Protein AF-A0A7C8DKF0-F1 (afdb_monomer)

Radius of gyration: 14.65 Å; Cα contacts (8 Å, |Δi|>4): 104; chains: 1; bounding box: 34×28×39 Å

Sequence (114 aa):
MIAAGDGEVYEYLLNWMALKFQQPGAKLETSIALRGGQGVGKSLFAEKFGELFGRHFVAVSDQKGLMGNFNAHLQQALLVFADEIAAAKNANMVGRLKTLVTQTHIRIEPKGVD

Mean predicted aligned error: 4.59 Å

Foldseek 3Di:
DQQPPDPVSVVVVVVVLVCLLVPLLDQPLDDDDGDDDPPPCPVVVLVVSQVSVPLQEAEAADPCCQVPLAPQSNVRHSYYHYPPPPQVVDPVSVVSVSCVRHPSDDDHDHPPDD

pLDDT: mean 88.34, std 8.89, range [58.09, 98.12]

Structure (mmCIF, N/CA/C/O backbone):
data_AF-A0A7C8DKF0-F1
#
_entry.id   AF-A0A7C8DKF0-F1
#
loop_
_atom_site.group_PDB
_atom_site.id
_atom_site.type_symbol
_atom_site.label_atom_id
_atom_site.label_alt_id
_atom_site.label_comp_id
_atom_site.label_asym_id
_atom_site.label_entity_id
_atom_site.label_seq_id
_atom_site.pdbx_PDB_ins_code
_atom_site.Cartn_x
_atom_site.Cartn_y
_atom_site.Cartn_z
_atom_site.occupancy
_atom_site.B_iso_or_equiv
_atom_site.auth_seq_id
_atom_site.auth_comp_id
_atom_site.auth_asym_id
_atom_site.auth_atom_id
_atom_site.pdbx_PDB_model_num
ATOM 1 N N . MET A 1 1 ? 9.497 2.773 -15.527 1.00 74.94 1 MET A N 1
ATOM 2 C CA . MET A 1 1 ? 8.212 3.232 -14.951 1.00 74.94 1 MET A CA 1
ATOM 3 C C . MET A 1 1 ? 7.865 2.280 -13.806 1.00 74.94 1 MET A C 1
ATOM 5 O O . MET A 1 1 ? 8.067 1.089 -13.977 1.00 74.94 1 MET A O 1
ATOM 9 N N . ILE A 1 2 ? 7.519 2.801 -12.625 1.00 90.12 2 ILE A N 1
ATOM 10 C CA . ILE A 1 2 ? 7.425 2.119 -11.308 1.00 90.12 2 ILE A CA 1
ATOM 11 C C . ILE A 1 2 ? 8.651 1.284 -10.885 1.00 90.12 2 ILE A C 1
ATOM 13 O O . ILE A 1 2 ? 9.394 1.744 -10.028 1.00 90.12 2 ILE A O 1
ATOM 17 N N . ALA A 1 3 ? 8.926 0.133 -11.501 1.00 93.50 3 ALA A N 1
ATOM 18 C CA . ALA A 1 3 ? 10.088 -0.716 -11.192 1.00 93.50 3 ALA A CA 1
ATOM 19 C C . ALA A 1 3 ? 11.409 -0.239 -11.836 1.00 93.50 3 ALA A C 1
ATOM 21 O O . ALA A 1 3 ? 12.415 -0.923 -11.77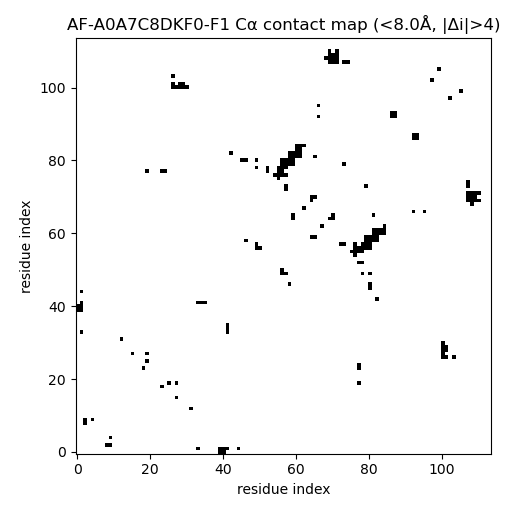7 1.00 93.50 3 ALA A O 1
ATOM 22 N N . ALA A 1 4 ? 11.415 0.923 -12.501 1.00 91.38 4 ALA A N 1
ATOM 23 C CA . ALA A 1 4 ? 12.606 1.515 -13.132 1.00 91.38 4 ALA A CA 1
ATOM 24 C C . ALA A 1 4 ? 13.395 0.606 -14.112 1.00 91.38 4 ALA A C 1
ATOM 26 O O . ALA A 1 4 ? 14.540 0.907 -14.419 1.00 9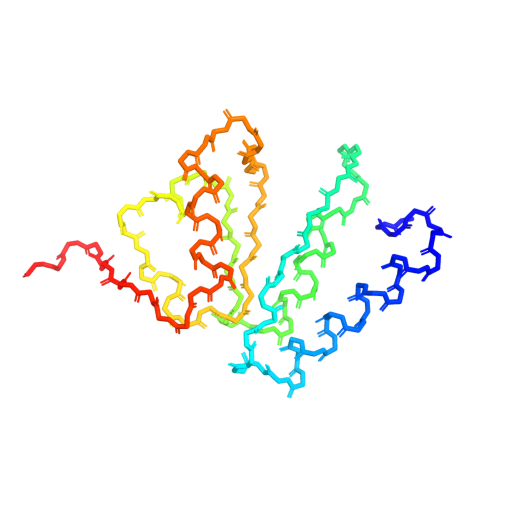1.38 4 ALA A O 1
ATOM 27 N N . GLY A 1 5 ? 12.767 -0.440 -14.666 1.00 93.12 5 GLY A N 1
ATOM 28 C CA . GLY A 1 5 ? 13.433 -1.401 -15.560 1.00 93.12 5 GLY A CA 1
ATOM 29 C C . GLY A 1 5 ? 14.154 -2.536 -14.826 1.00 93.12 5 GLY A C 1
ATOM 30 O O . GLY A 1 5 ? 14.769 -3.374 -15.476 1.00 93.12 5 GLY A O 1
ATOM 31 N N . ASP A 1 6 ? 14.058 -2.578 -13.499 1.00 96.25 6 ASP A N 1
ATOM 32 C CA . ASP A 1 6 ? 14.560 -3.662 -12.666 1.00 96.25 6 ASP A CA 1
ATOM 33 C C . ASP A 1 6 ? 13.564 -4.832 -12.674 1.00 96.25 6 ASP A C 1
ATOM 35 O O . ASP A 1 6 ? 12.410 -4.697 -12.249 1.00 96.25 6 ASP A O 1
ATOM 39 N N . GLY A 1 7 ? 14.010 -5.973 -13.205 1.00 97.12 7 GLY A N 1
ATOM 40 C CA . GLY A 1 7 ? 13.195 -7.179 -13.325 1.00 97.12 7 GLY A CA 1
ATOM 41 C C . GLY A 1 7 ? 12.850 -7.812 -11.978 1.00 97.12 7 GLY A C 1
ATOM 42 O O . GLY A 1 7 ? 11.728 -8.278 -11.803 1.00 97.12 7 GLY A O 1
ATOM 43 N N . GLU A 1 8 ? 13.757 -7.776 -11.000 1.00 97.38 8 GLU A N 1
ATOM 44 C CA . GLU A 1 8 ? 13.512 -8.359 -9.676 1.00 97.38 8 GLU A CA 1
ATOM 45 C C . GLU A 1 8 ? 12.479 -7.537 -8.904 1.00 97.38 8 GLU A C 1
ATOM 47 O O . GLU A 1 8 ? 11.542 -8.085 -8.316 1.00 97.38 8 GLU A O 1
ATOM 52 N N . VAL A 1 9 ? 12.596 -6.206 -8.958 1.00 96.44 9 VAL A N 1
ATOM 53 C CA . VAL A 1 9 ? 11.614 -5.299 -8.344 1.00 96.44 9 VAL A CA 1
ATOM 54 C C . VAL A 1 9 ? 10.249 -5.440 -9.012 1.00 96.44 9 VAL A C 1
ATOM 56 O O . VAL A 1 9 ? 9.226 -5.423 -8.322 1.00 96.44 9 VAL A O 1
ATOM 59 N N . TYR A 1 10 ? 10.216 -5.579 -10.340 1.00 96.69 10 TYR A N 1
ATOM 60 C CA . TYR A 1 10 ? 8.976 -5.798 -11.082 1.00 96.69 10 TYR A CA 1
ATOM 61 C C . TYR A 1 10 ? 8.280 -7.091 -10.647 1.00 96.69 10 TYR A C 1
ATOM 63 O O . TYR A 1 10 ? 7.106 -7.051 -10.275 1.00 96.69 10 TYR A O 1
ATOM 71 N N . GLU A 1 11 ? 9.007 -8.209 -10.633 1.00 98.12 11 GLU A N 1
ATOM 72 C CA . GLU A 1 11 ? 8.473 -9.512 -10.230 1.00 98.12 11 GLU A CA 1
ATOM 73 C C . GLU A 1 11 ? 8.012 -9.511 -8.771 1.00 98.12 11 GLU A C 1
ATOM 75 O O . GLU A 1 11 ? 6.930 -10.009 -8.453 1.00 98.12 11 GLU A O 1
ATOM 80 N N . TYR A 1 12 ? 8.780 -8.901 -7.864 1.00 97.38 12 TYR A N 1
ATOM 81 C CA . TYR A 1 12 ? 8.368 -8.770 -6.466 1.00 97.38 12 TYR A CA 1
ATOM 82 C C . TYR A 1 12 ? 7.062 -7.981 -6.337 1.00 97.38 12 TYR A C 1
ATOM 84 O O . TYR A 1 12 ? 6.140 -8.412 -5.642 1.00 97.38 12 TYR A O 1
ATOM 92 N N . LEU A 1 13 ? 6.959 -6.840 -7.024 1.00 96.94 13 LEU A N 1
ATOM 93 C CA . LEU A 1 13 ? 5.762 -6.003 -7.000 1.00 96.94 13 LEU A CA 1
ATOM 94 C C . LEU A 1 13 ? 4.549 -6.737 -7.581 1.00 96.94 13 LEU A C 1
ATOM 96 O O . LEU A 1 13 ? 3.470 -6.688 -6.989 1.00 96.94 13 LEU A O 1
ATOM 100 N N . LEU A 1 14 ? 4.727 -7.445 -8.698 1.00 96.88 14 LEU A N 1
ATOM 101 C CA . LEU A 1 14 ? 3.666 -8.213 -9.344 1.00 96.88 14 LEU A CA 1
ATOM 102 C C . LEU A 1 14 ? 3.163 -9.345 -8.440 1.00 96.88 14 LEU A C 1
ATOM 104 O O . LEU A 1 14 ? 1.955 -9.472 -8.233 1.00 96.88 14 LEU A O 1
ATOM 108 N N . ASN A 1 15 ? 4.071 -10.114 -7.836 1.00 97.25 15 ASN A N 1
ATOM 109 C CA . ASN A 1 15 ? 3.718 -11.174 -6.889 1.00 97.25 15 ASN A CA 1
ATOM 110 C C . ASN A 1 15 ? 3.041 -10.615 -5.631 1.00 97.25 15 ASN A C 1
ATOM 112 O O . ASN A 1 15 ? 2.049 -11.171 -5.158 1.00 97.25 15 ASN A O 1
ATOM 116 N N . TRP A 1 16 ? 3.518 -9.480 -5.115 1.00 96.94 16 TRP A N 1
ATOM 117 C CA . TRP A 1 16 ? 2.892 -8.795 -3.984 1.00 96.94 16 TRP A CA 1
ATOM 118 C C . TRP A 1 16 ? 1.451 -8.367 -4.307 1.00 96.94 16 TRP A C 1
ATOM 120 O O . TRP A 1 16 ? 0.538 -8.599 -3.509 1.00 96.94 16 TRP A O 1
ATOM 130 N N . MET A 1 17 ? 1.221 -7.798 -5.496 1.00 96.81 17 MET A N 1
ATOM 131 C CA . MET A 1 17 ? -0.116 -7.427 -5.977 1.00 96.81 17 MET A CA 1
ATOM 132 C C . MET A 1 17 ? -1.018 -8.654 -6.169 1.00 96.81 17 MET A C 1
ATOM 134 O O . MET A 1 17 ? -2.180 -8.630 -5.758 1.00 96.81 17 MET A O 1
ATOM 138 N N . ALA A 1 18 ? -0.486 -9.731 -6.752 1.00 96.81 18 ALA A N 1
ATOM 139 C CA . ALA A 1 18 ? -1.215 -10.978 -6.964 1.00 96.81 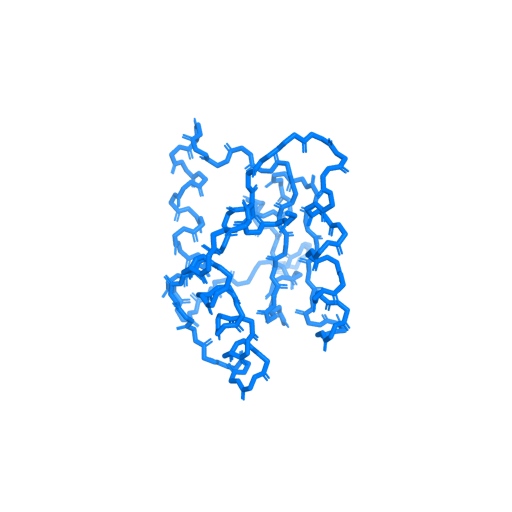18 ALA A CA 1
ATOM 140 C C . ALA A 1 18 ? -1.661 -11.597 -5.634 1.00 96.81 18 ALA A C 1
ATOM 142 O O . ALA A 1 18 ? -2.842 -11.904 -5.473 1.00 96.81 18 ALA A O 1
ATOM 143 N N . LEU A 1 19 ? -0.762 -11.691 -4.649 1.00 96.50 19 LEU A N 1
ATOM 144 C CA . LEU A 1 19 ? -1.083 -12.204 -3.315 1.00 96.50 19 LEU A CA 1
ATOM 145 C C . LEU A 1 19 ? -2.161 -11.365 -2.624 1.00 96.50 19 LEU A C 1
ATOM 147 O O . LEU A 1 19 ? -3.094 -11.924 -2.053 1.00 96.50 19 LEU A O 1
ATOM 151 N N . LYS A 1 20 ? -2.087 -10.031 -2.720 1.00 95.44 20 LYS A N 1
ATOM 152 C CA . LYS A 1 20 ? -3.120 -9.135 -2.177 1.00 95.44 20 LYS A CA 1
ATOM 153 C C . LYS A 1 20 ? -4.508 -9.401 -2.753 1.00 95.44 20 LYS A C 1
ATOM 155 O O . LYS A 1 20 ? -5.490 -9.318 -2.020 1.00 95.44 20 LYS A O 1
ATOM 160 N N . PHE A 1 21 ? -4.589 -9.682 -4.049 1.00 93.56 21 PHE A N 1
ATOM 161 C CA . PHE A 1 21 ? -5.862 -9.912 -4.726 1.00 93.56 21 PHE A CA 1
ATOM 162 C C . PHE A 1 21 ? -6.383 -11.341 -4.519 1.00 93.56 21 PHE A C 1
ATOM 164 O O . PHE A 1 21 ? -7.566 -11.540 -4.261 1.00 93.56 21 PHE A O 1
ATOM 171 N N . GLN A 1 22 ? -5.501 -12.339 -4.592 1.00 95.75 22 GLN A N 1
ATOM 172 C CA . GLN A 1 22 ? -5.847 -13.758 -4.456 1.00 95.75 22 GLN A CA 1
ATOM 173 C C . GLN A 1 22 ? -6.122 -14.163 -3.002 1.00 95.75 22 GLN A C 1
ATOM 175 O O . GLN A 1 22 ? -6.915 -15.069 -2.753 1.00 95.75 22 GLN A O 1
ATOM 180 N N . GLN A 1 23 ? -5.472 -13.503 -2.040 1.00 95.06 23 GLN A N 1
ATOM 181 C CA . GLN A 1 23 ? -5.570 -13.799 -0.610 1.00 95.06 23 GLN A CA 1
ATOM 182 C C . GLN A 1 23 ? -5.869 -12.519 0.192 1.00 95.06 23 GLN A C 1
ATOM 184 O O . GLN A 1 23 ? -5.052 -12.089 1.007 1.00 95.06 23 GLN A O 1
ATOM 189 N N . PRO A 1 24 ? -7.043 -11.890 0.010 1.00 89.00 24 PRO A N 1
ATOM 190 C CA . PRO A 1 24 ? -7.344 -10.583 0.600 1.00 89.00 24 PRO A CA 1
ATOM 191 C C . PRO A 1 24 ? -7.273 -10.563 2.138 1.00 89.00 24 PRO A C 1
ATOM 193 O O . PRO A 1 24 ? -6.920 -9.544 2.723 1.00 89.00 24 PRO A O 1
ATOM 196 N N . GLY A 1 25 ? -7.554 -11.686 2.807 1.00 86.81 25 GLY A N 1
ATOM 197 C CA . GLY A 1 25 ? -7.434 -11.808 4.265 1.00 86.81 25 GLY A CA 1
ATOM 198 C C . GLY A 1 25 ? -6.012 -12.064 4.779 1.00 86.81 25 GLY A C 1
ATOM 199 O O . GLY A 1 25 ? -5.781 -11.975 5.984 1.00 86.81 25 GLY A O 1
ATOM 200 N N . ALA A 1 26 ? -5.057 -12.389 3.901 1.00 87.94 26 ALA A N 1
ATOM 201 C CA . ALA A 1 26 ? -3.687 -12.679 4.301 1.00 87.94 26 ALA A CA 1
ATOM 202 C C . ALA A 1 26 ? -2.907 -11.385 4.547 1.00 87.94 26 ALA A C 1
ATOM 204 O O . ALA A 1 26 ? -2.896 -10.449 3.736 1.00 87.94 26 ALA A O 1
ATOM 205 N N . LYS A 1 27 ? -2.201 -11.337 5.677 1.00 88.88 27 LYS A N 1
ATOM 206 C CA . LYS A 1 27 ? -1.339 -10.210 6.005 1.00 88.88 27 LYS A CA 1
ATOM 207 C C . LYS A 1 27 ? 0.075 -10.500 5.522 1.00 88.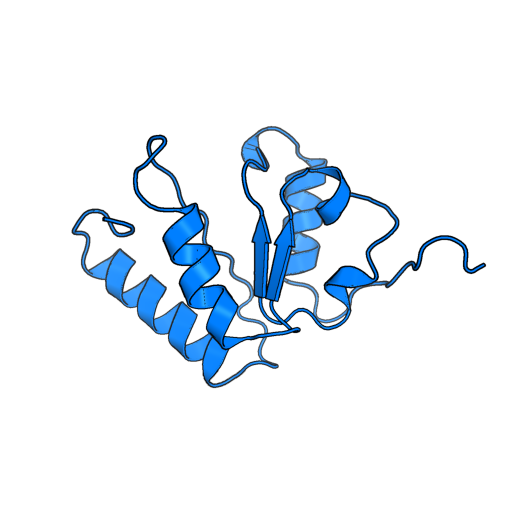88 27 LYS A C 1
ATOM 209 O O . LYS A 1 27 ? 0.759 -11.346 6.068 1.00 88.88 27 LYS A O 1
ATOM 214 N N . LEU A 1 28 ? 0.504 -9.773 4.490 1.00 90.62 28 LEU A N 1
ATOM 215 C CA . LEU A 1 28 ? 1.811 -9.976 3.849 1.00 90.62 28 LEU A CA 1
ATOM 216 C C . LEU A 1 28 ? 3.004 -9.450 4.661 1.00 90.62 28 LEU A C 1
ATOM 218 O O . LEU A 1 28 ? 4.124 -9.501 4.164 1.00 90.62 28 LEU A O 1
ATOM 222 N N . GLU A 1 29 ? 2.758 -8.851 5.834 1.00 92.62 29 GLU A N 1
ATOM 223 C CA . GLU A 1 29 ? 3.768 -8.261 6.739 1.00 92.62 29 GLU A CA 1
ATOM 224 C C . GLU A 1 29 ? 4.741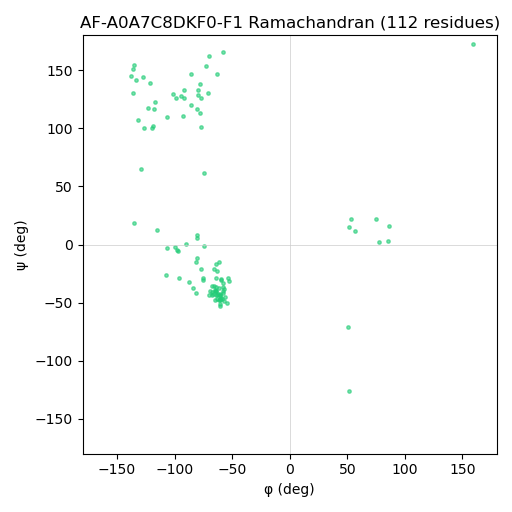 -7.265 6.079 1.00 92.62 29 GLU A C 1
ATOM 226 O O . GLU A 1 29 ? 5.762 -6.874 6.639 1.00 92.6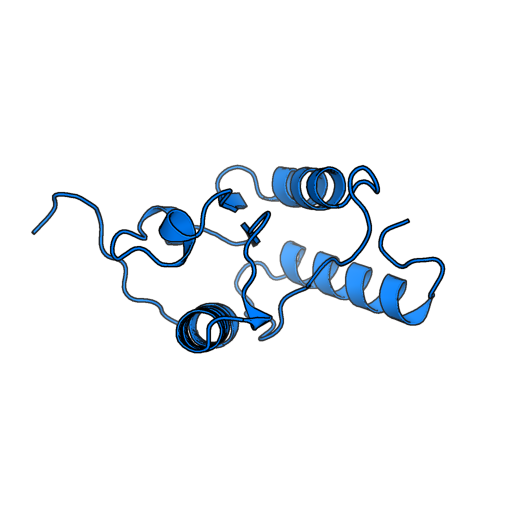2 29 GLU A O 1
ATOM 231 N N . THR A 1 30 ? 4.391 -6.800 4.884 1.00 94.06 30 THR A N 1
ATOM 232 C CA . THR A 1 30 ? 5.198 -5.946 4.021 1.00 94.06 30 THR A CA 1
ATOM 233 C C . THR A 1 30 ? 4.335 -4.824 3.453 1.00 94.06 30 THR A C 1
ATOM 235 O O . THR A 1 30 ? 3.110 -4.939 3.329 1.00 94.06 30 THR A O 1
ATOM 238 N N . SER A 1 31 ? 4.980 -3.713 3.103 1.00 92.31 31 SER A N 1
ATOM 239 C CA . SER A 1 31 ? 4.355 -2.581 2.414 1.00 92.31 31 SER A CA 1
ATOM 240 C C . SER A 1 31 ? 5.285 -2.059 1.329 1.00 92.31 31 SER A C 1
ATOM 242 O O . SER A 1 31 ? 6.503 -2.069 1.509 1.00 92.31 31 SER A O 1
ATOM 244 N N . ILE A 1 32 ? 4.711 -1.598 0.219 1.00 93.50 32 ILE A N 1
ATOM 245 C CA . ILE A 1 32 ? 5.464 -1.061 -0.914 1.00 93.50 32 ILE A CA 1
ATOM 246 C C . ILE A 1 32 ? 5.631 0.449 -0.748 1.00 93.50 32 ILE A C 1
ATOM 248 O O . ILE A 1 32 ? 4.651 1.176 -0.597 1.00 93.50 32 ILE A O 1
ATOM 252 N N . ALA A 1 33 ? 6.874 0.925 -0.815 1.00 89.94 33 ALA A N 1
ATOM 253 C CA . ALA A 1 33 ? 7.192 2.348 -0.823 1.00 89.94 33 ALA A CA 1
ATOM 254 C C . ALA A 1 33 ? 7.631 2.784 -2.226 1.00 89.94 33 ALA A C 1
ATOM 256 O O . ALA A 1 33 ? 8.725 2.449 -2.678 1.00 89.94 33 ALA A O 1
ATOM 257 N N . LEU A 1 34 ? 6.795 3.569 -2.905 1.00 90.19 34 LEU A N 1
ATOM 258 C CA . LEU A 1 34 ? 7.104 4.101 -4.232 1.00 90.19 34 LEU A CA 1
ATOM 259 C C . LEU A 1 34 ? 7.906 5.402 -4.111 1.00 90.19 34 LEU A C 1
ATOM 261 O O . LEU A 1 34 ? 7.427 6.389 -3.553 1.00 90.19 34 LEU A O 1
ATOM 265 N N . ARG A 1 35 ? 9.123 5.429 -4.664 1.00 86.81 35 ARG A N 1
ATOM 266 C CA . ARG A 1 35 ? 10.004 6.609 -4.665 1.00 86.81 35 ARG A CA 1
ATOM 267 C C . ARG A 1 35 ? 10.348 7.025 -6.089 1.00 86.81 35 ARG A C 1
ATOM 269 O O . ARG A 1 35 ? 10.593 6.190 -6.948 1.00 86.81 35 ARG A O 1
ATOM 276 N N . GLY A 1 36 ? 10.358 8.330 -6.336 1.00 87.06 36 GLY A N 1
ATOM 277 C CA . GLY A 1 36 ? 10.675 8.908 -7.641 1.00 87.06 36 GLY A CA 1
ATOM 278 C C . GLY A 1 36 ? 10.138 10.328 -7.770 1.00 87.06 36 GLY A C 1
ATOM 279 O O . GLY A 1 36 ? 9.382 10.781 -6.905 1.00 87.06 36 GLY A O 1
ATOM 280 N N . GLY A 1 37 ? 10.495 11.012 -8.858 1.00 86.38 37 GLY A N 1
ATOM 281 C CA . GLY A 1 37 ? 10.072 12.391 -9.126 1.00 86.38 37 GLY A CA 1
ATOM 282 C C . GLY A 1 37 ? 8.550 12.583 -9.184 1.00 86.38 37 GLY A C 1
ATOM 283 O O . GLY A 1 37 ? 7.775 11.624 -9.258 1.00 86.38 37 GLY A O 1
ATOM 284 N N . GLN A 1 38 ? 8.103 13.836 -9.130 1.00 84.88 38 GLN A N 1
ATOM 285 C CA . GLN A 1 38 ? 6.702 14.181 -9.384 1.00 84.88 38 GLN A CA 1
ATOM 286 C C . GLN A 1 38 ? 6.331 13.827 -10.836 1.00 84.88 38 GLN A C 1
ATOM 288 O O . GLN A 1 38 ? 7.179 13.869 -11.722 1.00 84.88 38 GLN A O 1
ATOM 293 N N . GLY A 1 39 ? 5.081 13.420 -11.080 1.00 85.94 39 GLY A N 1
ATOM 294 C CA . GLY A 1 39 ? 4.590 13.124 -12.435 1.00 85.94 39 GLY A CA 1
ATOM 295 C C . GLY A 1 39 ? 5.018 11.775 -13.030 1.00 85.94 39 GLY A C 1
ATOM 296 O O . GLY A 1 39 ? 4.615 11.451 -14.138 1.00 85.94 39 GLY A O 1
ATOM 297 N N . VAL A 1 40 ? 5.764 10.934 -12.302 1.00 89.75 40 VAL A N 1
ATOM 298 C CA . VAL A 1 40 ? 6.221 9.613 -12.801 1.00 89.75 40 VAL A CA 1
ATOM 299 C C . VAL A 1 40 ? 5.163 8.495 -12.717 1.00 89.75 40 VAL A C 1
ATOM 301 O O . VAL A 1 40 ? 5.486 7.327 -12.927 1.00 89.75 40 VAL A O 1
ATOM 304 N N . GLY A 1 41 ? 3.914 8.835 -12.373 1.00 89.94 41 GLY A N 1
ATOM 305 C CA . GLY A 1 41 ? 2.780 7.900 -12.351 1.00 89.94 41 GLY A CA 1
ATOM 306 C C . GLY A 1 41 ? 2.584 7.084 -11.065 1.00 89.94 41 GLY A C 1
ATOM 307 O O . GLY A 1 41 ? 1.850 6.104 -11.094 1.00 89.94 41 GLY A O 1
ATOM 308 N N . LYS A 1 42 ? 3.210 7.456 -9.936 1.00 91.38 42 LYS A N 1
ATOM 309 C CA . LYS A 1 42 ? 3.110 6.703 -8.662 1.00 91.38 42 LYS A CA 1
ATOM 310 C C . LYS A 1 42 ? 1.673 6.619 -8.131 1.00 91.38 42 LYS A C 1
ATOM 312 O O . LYS A 1 42 ? 1.197 5.519 -7.874 1.00 91.38 42 LYS A O 1
ATOM 317 N N . SER A 1 43 ? 0.999 7.764 -8.002 1.00 91.25 43 SER A N 1
ATOM 318 C CA . SER A 1 43 ? -0.378 7.826 -7.497 1.00 91.25 43 SER A CA 1
ATOM 319 C C . SER A 1 43 ? -1.341 7.152 -8.475 1.00 91.25 43 SER A C 1
ATOM 321 O O . SER A 1 43 ? -2.111 6.299 -8.061 1.00 91.25 43 SER A O 1
ATOM 323 N N . LEU A 1 44 ? -1.175 7.381 -9.786 1.00 93.62 44 LEU A N 1
ATOM 324 C CA . LEU A 1 44 ? -1.953 6.693 -10.824 1.00 93.62 44 LEU A CA 1
ATOM 325 C C . LEU A 1 44 ? -1.838 5.162 -10.729 1.00 93.62 44 LEU A C 1
ATOM 327 O O . LEU A 1 44 ? -2.840 4.462 -10.821 1.00 93.62 44 LEU A O 1
ATOM 331 N N . PHE A 1 45 ? -0.629 4.628 -10.535 1.00 94.88 45 PHE A N 1
ATOM 332 C CA . PHE A 1 45 ? -0.432 3.190 -10.341 1.00 94.88 45 PHE A CA 1
ATOM 333 C C . PHE A 1 45 ? -1.177 2.677 -9.098 1.00 94.88 45 PHE A C 1
ATOM 335 O O . PHE A 1 45 ? -1.880 1.669 -9.178 1.00 94.88 45 PHE A O 1
ATOM 342 N N . ALA A 1 46 ? -1.045 3.374 -7.965 1.00 94.25 46 ALA A N 1
ATOM 343 C CA . ALA A 1 46 ? -1.696 2.981 -6.719 1.00 94.25 46 ALA A CA 1
ATOM 344 C C . ALA A 1 46 ? -3.229 3.048 -6.816 1.00 94.25 46 ALA A C 1
ATOM 346 O O . ALA A 1 46 ? -3.905 2.137 -6.346 1.00 94.25 46 ALA A O 1
ATOM 347 N N . GLU A 1 47 ? -3.767 4.078 -7.469 1.00 94.94 47 GLU A N 1
ATOM 348 C CA . GLU A 1 47 ? -5.200 4.248 -7.724 1.00 94.94 47 GLU A CA 1
ATOM 349 C C . GLU A 1 47 ? -5.742 3.150 -8.638 1.00 94.94 47 GLU A C 1
ATOM 351 O O . GLU A 1 47 ? -6.733 2.512 -8.296 1.00 94.94 47 GLU A O 1
ATOM 356 N N . LYS A 1 48 ? -5.064 2.851 -9.755 1.00 96.56 48 LYS A N 1
ATOM 357 C CA . LYS A 1 48 ? -5.500 1.792 -10.679 1.00 96.56 48 LYS A CA 1
ATOM 358 C C . LYS A 1 48 ? -5.468 0.405 -10.066 1.00 96.56 48 LYS A C 1
ATOM 360 O O . LYS A 1 48 ? -6.364 -0.393 -10.326 1.00 96.56 48 LYS A O 1
ATOM 365 N N . PHE A 1 49 ? -4.484 0.120 -9.222 1.00 96.38 49 PHE A N 1
ATOM 366 C CA . PHE A 1 49 ? -4.509 -1.113 -8.447 1.00 96.38 49 PHE A CA 1
ATOM 367 C C . PHE A 1 49 ? -5.610 -1.088 -7.373 1.00 96.38 49 PHE A C 1
ATOM 369 O O . PHE A 1 49 ? -6.302 -2.084 -7.181 1.00 96.38 49 PHE A O 1
ATOM 376 N N . GLY A 1 50 ? -5.813 0.054 -6.711 1.00 96.38 50 GLY A N 1
ATOM 377 C CA . GLY A 1 50 ? -6.851 0.264 -5.702 1.00 96.38 50 GLY A CA 1
ATOM 378 C C . GLY A 1 50 ? -8.279 0.100 -6.220 1.00 96.38 50 GLY A C 1
ATOM 379 O O . GLY A 1 50 ? -9.105 -0.490 -5.525 1.00 96.38 50 GLY A O 1
ATOM 380 N N . GLU A 1 51 ? -8.560 0.525 -7.454 1.00 96.31 51 GLU A N 1
ATOM 381 C CA . GLU A 1 51 ? -9.864 0.360 -8.116 1.00 96.31 51 GLU A CA 1
ATOM 382 C C . GLU A 1 51 ? -10.347 -1.105 -8.095 1.00 96.31 51 GLU A C 1
ATOM 384 O O . GLU A 1 51 ? -11.544 -1.353 -7.943 1.00 96.31 51 GLU A O 1
ATOM 389 N N . LEU A 1 52 ? -9.428 -2.081 -8.132 1.00 96.38 52 LEU A N 1
ATOM 390 C CA . LEU A 1 52 ? -9.751 -3.514 -8.063 1.00 96.38 52 LEU A CA 1
ATOM 391 C C . LEU A 1 52 ? -10.362 -3.948 -6.719 1.00 96.38 52 LEU A C 1
ATOM 393 O O . LEU A 1 52 ? -11.024 -4.982 -6.652 1.00 96.38 52 LEU A O 1
ATOM 397 N N . PHE A 1 53 ? -10.151 -3.177 -5.651 1.00 96.38 53 PHE A N 1
ATOM 398 C CA . PHE A 1 53 ? -10.664 -3.467 -4.308 1.00 96.38 53 PHE A CA 1
ATOM 399 C C . PHE A 1 53 ? -11.966 -2.707 -3.997 1.00 96.38 53 PHE A C 1
ATOM 401 O O . PHE A 1 53 ? -12.583 -2.943 -2.953 1.00 96.38 53 PHE A O 1
ATOM 408 N N . GLY A 1 54 ? -12.416 -1.806 -4.880 1.00 95.56 54 GLY A N 1
ATOM 409 C CA . GLY A 1 54 ? -13.639 -1.021 -4.697 1.00 95.56 54 GLY A CA 1
ATOM 410 C C . GLY A 1 54 ? -13.677 -0.310 -3.339 1.00 95.56 54 GLY A C 1
ATOM 411 O O . GLY A 1 54 ? -12.732 0.371 -2.953 1.00 95.56 54 GLY A O 1
ATOM 412 N N . ARG A 1 55 ? -14.751 -0.520 -2.564 1.00 95.19 55 ARG A N 1
ATOM 413 C CA . ARG A 1 55 ? -14.914 0.073 -1.218 1.00 95.19 55 ARG A CA 1
ATOM 414 C C . ARG A 1 55 ? -13.844 -0.340 -0.196 1.00 95.19 55 ARG A C 1
ATOM 416 O O . ARG A 1 55 ? -13.778 0.249 0.876 1.00 95.19 55 ARG A O 1
ATOM 423 N N . HIS A 1 56 ? -13.072 -1.387 -0.488 1.00 96.31 56 HIS A N 1
ATOM 424 C CA . HIS A 1 56 ? -12.012 -1.899 0.380 1.00 96.31 56 HIS A CA 1
ATOM 425 C C . HIS A 1 56 ? -10.649 -1.249 0.095 1.00 96.31 56 HIS A C 1
ATOM 427 O O . HIS A 1 56 ? -9.655 -1.592 0.743 1.00 96.31 56 HIS A O 1
ATOM 433 N N . PHE A 1 57 ? -10.592 -0.318 -0.860 1.00 96.25 57 PHE A N 1
ATOM 434 C CA . PHE A 1 57 ? -9.463 0.576 -1.058 1.00 96.25 57 PHE A CA 1
ATOM 435 C C . PHE A 1 57 ? -9.660 1.876 -0.283 1.00 96.25 57 PHE A C 1
ATOM 437 O O . PHE A 1 57 ? -10.714 2.506 -0.350 1.00 96.25 57 PHE A O 1
ATOM 444 N N . VAL A 1 58 ? -8.615 2.296 0.423 1.00 94.25 58 VAL A N 1
ATOM 445 C CA . VAL A 1 58 ? -8.571 3.571 1.135 1.00 94.25 58 VAL A CA 1
ATOM 446 C C . VAL A 1 58 ? -7.376 4.365 0.632 1.00 94.25 58 VAL A C 1
ATOM 448 O O . VAL A 1 58 ? -6.234 3.960 0.834 1.00 94.25 58 VAL A O 1
ATOM 451 N N . ALA A 1 59 ? -7.633 5.521 0.031 1.00 91.94 59 ALA A N 1
ATOM 452 C CA . ALA A 1 59 ? -6.608 6.519 -0.233 1.00 91.94 59 ALA A CA 1
ATOM 453 C C . ALA A 1 59 ? -6.583 7.544 0.907 1.00 91.94 59 ALA A C 1
ATOM 455 O O . ALA A 1 59 ? -7.613 8.111 1.273 1.00 91.94 59 ALA A O 1
ATOM 456 N N . VAL A 1 60 ? -5.401 7.774 1.466 1.00 88.44 60 VAL A N 1
ATOM 457 C CA . VAL A 1 60 ? -5.137 8.769 2.500 1.00 88.44 60 VAL A CA 1
ATOM 458 C C . VAL A 1 60 ? -4.141 9.775 1.937 1.00 88.44 60 VAL A C 1
ATOM 460 O O . VAL A 1 60 ? -3.008 9.419 1.619 1.00 88.44 60 VAL A O 1
ATOM 463 N N . SER A 1 61 ? -4.571 11.028 1.815 1.00 78.19 61 SER A N 1
ATOM 464 C CA . SER A 1 61 ? -3.760 12.127 1.279 1.00 78.19 61 SER A CA 1
ATOM 465 C C . SER A 1 61 ? -3.102 12.982 2.362 1.00 78.19 61 SER A C 1
ATOM 467 O O . SER A 1 61 ? -2.366 13.910 2.051 1.00 78.19 61 SER A O 1
ATOM 469 N N . ASP A 1 62 ? -3.396 12.729 3.639 1.00 75.38 62 ASP A N 1
ATOM 470 C CA . ASP A 1 62 ? -2.876 13.522 4.744 1.00 75.38 62 ASP A CA 1
ATOM 471 C C . ASP A 1 62 ? -2.393 12.648 5.906 1.00 75.38 62 ASP A C 1
ATOM 473 O O . ASP A 1 62 ? -2.900 11.561 6.187 1.00 75.38 62 ASP A O 1
ATOM 477 N N . GLN A 1 63 ? -1.406 13.151 6.647 1.00 74.69 63 GLN A N 1
ATOM 478 C CA . GLN A 1 63 ? -0.840 12.408 7.767 1.00 74.69 63 GLN A CA 1
ATOM 479 C C . GLN A 1 63 ? -1.892 12.083 8.843 1.00 74.69 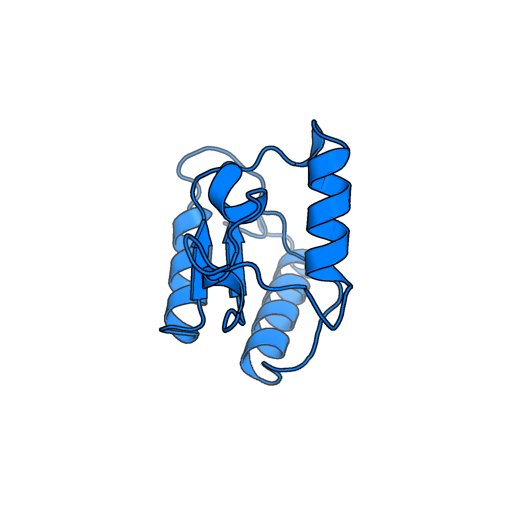63 GLN A C 1
ATOM 481 O O . GLN A 1 63 ? -1.775 11.044 9.494 1.00 74.69 63 GLN A O 1
ATOM 486 N N . LYS A 1 64 ? -2.926 12.919 9.045 1.00 76.00 64 LYS A N 1
ATOM 487 C CA . LYS A 1 64 ? -3.939 12.671 10.084 1.00 76.00 64 LYS A CA 1
ATOM 488 C C . LYS A 1 64 ? -4.908 11.565 9.691 1.00 76.00 64 LYS A C 1
ATOM 490 O O . LYS A 1 64 ? -5.368 10.877 10.595 1.00 76.00 64 LYS A O 1
ATOM 495 N N . GLY A 1 65 ? -5.178 11.334 8.407 1.00 77.12 65 GLY A N 1
ATOM 496 C CA . GLY A 1 65 ? -5.954 10.168 7.990 1.00 77.12 65 GLY A CA 1
ATOM 497 C C . GLY A 1 65 ? -5.302 8.866 8.459 1.00 77.12 65 GLY A C 1
ATOM 498 O O . GLY A 1 65 ? -5.965 8.008 9.025 1.00 77.12 65 GLY A O 1
ATOM 499 N N . LEU A 1 66 ? -3.973 8.757 8.367 1.00 79.19 66 LEU A N 1
ATOM 500 C CA . LEU A 1 66 ? -3.278 7.539 8.790 1.00 79.19 66 LEU A CA 1
ATOM 501 C C . LEU A 1 66 ? -2.907 7.531 10.280 1.00 79.19 66 LEU A C 1
ATOM 503 O O . LEU A 1 66 ? -2.873 6.463 10.897 1.00 79.19 66 LEU A O 1
ATOM 507 N N . MET A 1 67 ? -2.610 8.704 10.856 1.00 77.75 67 MET A N 1
ATOM 508 C CA . MET A 1 67 ? -2.081 8.880 12.218 1.00 77.75 67 MET A CA 1
ATOM 509 C C . MET A 1 67 ? -3.071 9.441 13.245 1.00 77.75 67 MET A C 1
ATOM 511 O O . MET A 1 67 ? -2.719 9.573 14.416 1.00 77.75 67 MET A O 1
ATOM 515 N N . GLY A 1 68 ? -4.288 9.787 12.848 1.00 80.12 68 GLY A N 1
ATOM 516 C CA . GLY A 1 68 ? -5.308 10.298 13.756 1.00 80.12 68 GLY A CA 1
ATOM 517 C C . GLY A 1 68 ? -5.830 9.216 14.697 1.00 80.12 68 GLY A C 1
ATOM 518 O O . GLY A 1 68 ? -5.665 8.023 14.445 1.00 80.12 68 GLY A O 1
ATOM 519 N N . ASN A 1 69 ? -6.468 9.623 15.789 1.00 81.44 69 ASN A N 1
ATOM 520 C CA . ASN A 1 69 ? -7.153 8.673 16.668 1.00 81.44 69 ASN A CA 1
ATOM 521 C C . ASN A 1 69 ? -8.329 8.033 15.918 1.00 81.44 69 ASN A C 1
ATOM 523 O O . ASN A 1 69 ? -8.492 6.823 15.937 1.00 81.44 69 ASN A O 1
ATOM 527 N N . PHE A 1 70 ? -9.048 8.823 15.112 1.00 88.12 70 PHE A N 1
ATOM 528 C CA . PHE A 1 70 ? -10.181 8.330 14.339 1.00 88.12 70 PHE A CA 1
ATOM 529 C C . PHE A 1 70 ? -9.761 7.553 13.091 1.00 88.12 70 PHE A C 1
ATOM 531 O O . PHE A 1 70 ? -9.238 8.129 12.136 1.00 88.12 70 PHE A O 1
ATOM 538 N N . ASN A 1 71 ? -10.033 6.250 13.079 1.00 90.38 71 ASN A N 1
ATOM 539 C CA . ASN A 1 71 ? -9.518 5.328 12.062 1.00 90.38 71 ASN A CA 1
ATOM 540 C C . ASN A 1 71 ? -10.575 4.353 11.513 1.00 90.38 71 ASN A C 1
ATOM 542 O O . ASN A 1 71 ? -10.225 3.352 10.892 1.00 90.38 71 ASN A O 1
ATOM 546 N N . ALA A 1 72 ? -11.865 4.654 11.689 1.00 91.62 72 ALA A N 1
ATOM 547 C CA . ALA A 1 72 ? -12.968 3.825 11.190 1.00 91.62 72 ALA A CA 1
ATOM 548 C C . ALA A 1 72 ? -12.881 3.513 9.683 1.00 91.62 72 ALA A C 1
ATOM 550 O O . ALA A 1 72 ? -13.289 2.441 9.248 1.00 91.62 72 ALA A O 1
ATOM 551 N N . HIS A 1 73 ? -12.279 4.401 8.888 1.00 90.81 73 HIS A N 1
ATOM 552 C CA . HIS A 1 73 ? -12.049 4.169 7.461 1.00 90.81 73 HIS A CA 1
ATOM 553 C C . HIS A 1 73 ? -11.107 2.979 7.182 1.00 90.81 73 HIS A C 1
ATOM 555 O O . HIS A 1 73 ? -11.188 2.386 6.114 1.00 90.81 73 HIS A O 1
ATOM 561 N N . LEU A 1 74 ? -10.254 2.578 8.135 1.00 92.25 74 LEU A N 1
ATOM 562 C CA . LEU A 1 74 ? -9.367 1.415 8.002 1.00 92.25 74 LEU A CA 1
ATOM 563 C C . LEU A 1 74 ? -10.067 0.080 8.295 1.00 92.25 74 LEU A C 1
ATOM 565 O O . LEU A 1 74 ? -9.528 -0.967 7.945 1.00 92.25 74 LEU A O 1
ATOM 569 N N . GLN A 1 75 ? -11.251 0.092 8.918 1.00 92.31 75 GLN A N 1
ATOM 570 C CA . GLN A 1 75 ? -11.914 -1.111 9.438 1.00 92.31 75 GLN A CA 1
ATOM 571 C C . GLN A 1 75 ? -12.174 -2.184 8.369 1.00 92.31 75 GLN A C 1
ATOM 573 O O . GLN A 1 75 ? -12.143 -3.373 8.672 1.00 92.31 75 GLN A O 1
ATOM 578 N N . GLN A 1 76 ? -12.442 -1.774 7.129 1.00 92.00 76 GLN A N 1
ATOM 579 C CA . GLN A 1 76 ? -12.725 -2.681 6.010 1.00 92.00 76 GLN A CA 1
ATOM 580 C C . GLN A 1 76 ? -11.662 -2.604 4.906 1.00 92.00 76 GLN A C 1
ATOM 582 O O . GLN A 1 76 ? -11.892 -3.102 3.803 1.00 92.00 76 GLN A O 1
ATOM 587 N N . ALA A 1 77 ? -10.518 -1.971 5.171 1.00 93.88 77 ALA A N 1
ATOM 588 C CA . ALA A 1 77 ? -9.493 -1.749 4.163 1.00 93.88 77 ALA A CA 1
ATOM 589 C C . ALA A 1 77 ? -8.676 -3.025 3.896 1.00 93.88 77 ALA A C 1
ATOM 591 O O . ALA A 1 77 ? -8.079 -3.599 4.806 1.00 93.88 77 ALA A O 1
ATOM 592 N N . LEU A 1 78 ? -8.591 -3.427 2.628 1.00 94.75 78 LEU A N 1
ATOM 593 C CA . LEU A 1 78 ? -7.686 -4.481 2.144 1.00 94.75 78 LEU A CA 1
ATOM 594 C C . LEU A 1 78 ? -6.390 -3.887 1.566 1.00 94.75 78 LEU A C 1
ATOM 596 O O . LEU A 1 78 ? -5.307 -4.490 1.650 1.00 94.75 78 LEU A O 1
ATOM 600 N N . LEU A 1 79 ? -6.495 -2.667 1.035 1.00 94.75 79 LEU A N 1
ATOM 601 C CA . LEU A 1 79 ? -5.387 -1.868 0.539 1.00 94.75 79 LEU A CA 1
ATOM 602 C C . LEU A 1 79 ? -5.538 -0.424 1.021 1.00 94.75 79 LEU A C 1
ATOM 604 O O . LEU A 1 79 ? -6.588 0.192 0.856 1.00 94.75 79 LEU A O 1
ATOM 608 N N . VAL A 1 80 ? -4.461 0.113 1.592 1.00 93.88 80 VAL A N 1
ATOM 609 C CA . VAL A 1 80 ? -4.362 1.520 1.980 1.00 93.88 80 VAL A CA 1
ATOM 610 C C . VAL A 1 80 ? -3.239 2.142 1.166 1.00 93.88 80 VAL A C 1
ATOM 612 O O . VAL A 1 80 ? -2.106 1.659 1.218 1.00 93.88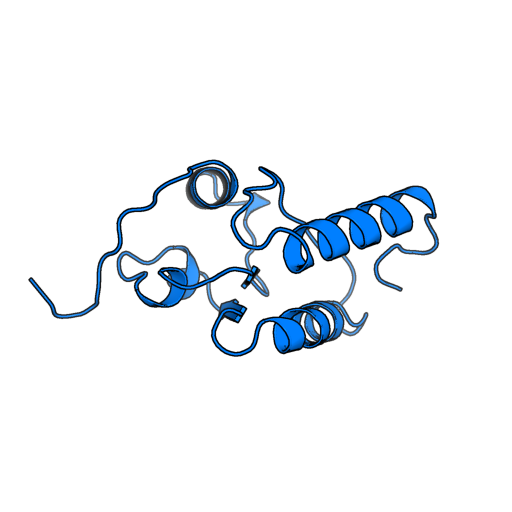 80 VAL A O 1
ATOM 615 N N . PHE A 1 81 ? -3.548 3.194 0.417 1.00 93.19 81 PHE A N 1
ATOM 616 C CA . PHE A 1 81 ? -2.559 4.037 -0.240 1.00 93.19 81 PHE A CA 1
ATOM 617 C C . PHE A 1 81 ? -2.384 5.321 0.564 1.00 93.19 81 PHE A C 1
ATOM 619 O O . PHE A 1 81 ? -3.357 5.974 0.923 1.00 93.19 81 PHE A O 1
ATOM 626 N N . ALA A 1 82 ? -1.136 5.657 0.860 1.00 89.44 82 ALA A N 1
ATOM 627 C CA . ALA A 1 82 ? -0.756 6.834 1.618 1.00 89.44 82 ALA A CA 1
ATOM 628 C C . ALA A 1 82 ? 0.118 7.721 0.729 1.00 89.44 82 ALA A C 1
ATOM 630 O O . ALA A 1 82 ? 1.297 7.409 0.536 1.00 89.44 82 ALA A O 1
ATOM 631 N N . ASP A 1 83 ? -0.456 8.791 0.181 1.00 82.38 83 ASP A N 1
ATOM 632 C CA . ASP A 1 83 ? 0.298 9.748 -0.632 1.00 82.38 83 ASP A CA 1
ATOM 633 C C . ASP A 1 83 ? 0.965 10.803 0.261 1.00 82.38 83 ASP A C 1
ATOM 635 O O . ASP A 1 83 ? 0.454 11.149 1.325 1.00 82.38 83 ASP A O 1
ATOM 639 N N . GLU A 1 84 ? 2.140 11.280 -0.147 1.00 70.12 84 GLU A N 1
ATOM 640 C CA . GLU A 1 84 ? 2.891 12.358 0.524 1.00 70.12 84 GLU A CA 1
ATOM 641 C C . GLU A 1 84 ? 3.248 12.133 2.013 1.00 70.12 84 GLU A C 1
ATOM 643 O O . GLU A 1 84 ? 3.763 13.027 2.691 1.00 70.12 84 GLU A O 1
ATOM 648 N N . ILE A 1 85 ? 3.077 10.916 2.541 1.00 68.50 85 ILE A N 1
ATOM 649 C CA . ILE A 1 85 ? 3.429 10.605 3.928 1.00 68.50 85 ILE A CA 1
ATOM 650 C C . ILE A 1 85 ? 4.948 10.432 4.061 1.00 68.50 85 ILE A C 1
ATOM 652 O O . ILE A 1 85 ? 5.523 9.379 3.777 1.00 68.50 85 ILE A O 1
ATOM 656 N N . ALA A 1 86 ? 5.618 11.470 4.562 1.00 63.22 86 ALA A N 1
ATOM 657 C CA . ALA A 1 86 ? 7.055 11.472 4.843 1.00 63.22 86 ALA A CA 1
ATOM 658 C C . ALA A 1 86 ? 7.416 10.650 6.103 1.00 63.22 86 ALA A C 1
ATOM 660 O O . ALA A 1 86 ? 7.928 11.179 7.092 1.00 63.22 86 ALA A O 1
ATOM 661 N N . ALA A 1 87 ? 7.138 9.342 6.089 1.00 59.50 87 ALA A N 1
ATOM 662 C CA . ALA A 1 87 ? 7.298 8.441 7.237 1.00 59.50 87 ALA A CA 1
ATOM 663 C C . ALA A 1 87 ? 8.721 8.409 7.803 1.00 59.50 87 ALA A C 1
ATOM 665 O O . ALA A 1 87 ? 8.914 8.391 9.015 1.00 59.50 87 ALA A O 1
ATOM 666 N N . ALA A 1 88 ? 9.721 8.461 6.923 1.00 61.12 88 ALA A N 1
ATOM 667 C CA . ALA A 1 88 ? 11.121 8.246 7.277 1.00 61.12 88 ALA A CA 1
ATOM 668 C C . ALA A 1 88 ? 11.709 9.292 8.243 1.00 61.12 88 ALA A C 1
ATOM 670 O O . ALA A 1 88 ? 12.753 9.039 8.834 1.00 61.12 88 ALA A O 1
ATOM 671 N N . LYS A 1 89 ? 11.066 10.456 8.413 1.00 66.50 89 LYS A N 1
ATOM 672 C CA . LYS A 1 89 ? 11.553 11.527 9.301 1.00 66.50 89 LYS A CA 1
ATOM 673 C C . LYS A 1 89 ? 10.858 11.563 10.666 1.00 66.50 89 LYS A C 1
ATOM 675 O O . LYS A 1 89 ? 11.208 12.396 11.494 1.00 66.50 89 LYS A O 1
ATOM 680 N N . ASN A 1 90 ? 9.879 10.689 10.914 1.00 78.44 90 ASN A N 1
ATOM 681 C CA . ASN A 1 90 ? 9.087 10.700 12.142 1.00 78.44 90 ASN A CA 1
ATOM 682 C C . ASN A 1 90 ? 9.009 9.289 12.747 1.00 78.44 90 ASN A C 1
ATOM 684 O O . ASN A 1 90 ? 8.298 8.423 12.240 1.00 78.44 90 ASN A O 1
ATOM 688 N N . ALA A 1 91 ? 9.718 9.062 13.858 1.00 81.62 91 ALA A N 1
ATOM 689 C CA . ALA A 1 91 ? 9.783 7.758 14.525 1.00 81.62 91 ALA A CA 1
ATOM 690 C C . ALA A 1 91 ? 8.401 7.228 14.951 1.00 81.62 91 ALA A C 1
ATOM 692 O O . ALA A 1 91 ? 8.128 6.035 14.809 1.00 81.62 91 ALA A O 1
ATOM 693 N N . ASN A 1 92 ? 7.495 8.111 15.386 1.00 82.81 92 ASN A N 1
ATOM 694 C CA . ASN A 1 92 ? 6.126 7.727 15.742 1.00 82.81 92 ASN A CA 1
ATOM 695 C C . ASN A 1 92 ? 5.352 7.230 14.514 1.00 82.81 92 ASN A C 1
ATOM 697 O O . ASN A 1 92 ? 4.566 6.287 14.606 1.00 82.81 92 ASN A O 1
ATOM 701 N N . MET A 1 93 ? 5.600 7.832 13.347 1.00 80.06 93 MET A N 1
ATOM 702 C CA . MET A 1 93 ? 4.995 7.410 12.084 1.00 80.06 93 MET A CA 1
ATOM 703 C C . MET A 1 93 ? 5.498 6.043 11.638 1.00 80.06 93 MET A C 1
ATOM 705 O O . MET A 1 93 ? 4.694 5.191 11.267 1.00 80.06 93 MET A O 1
ATOM 709 N N . VAL A 1 94 ? 6.806 5.806 11.743 1.00 83.19 94 VAL A N 1
ATOM 710 C CA . VAL A 1 94 ? 7.400 4.490 11.467 1.00 83.19 94 VAL A CA 1
ATOM 711 C C . VAL A 1 94 ? 6.811 3.425 12.392 1.00 83.19 94 VAL A C 1
ATOM 713 O O . VAL A 1 94 ? 6.404 2.366 11.916 1.00 83.19 94 VAL A O 1
ATOM 716 N N . GLY A 1 95 ? 6.707 3.712 13.694 1.00 87.75 95 GLY A N 1
ATOM 717 C CA . GLY A 1 95 ? 6.111 2.794 14.666 1.00 87.75 95 GLY A CA 1
ATOM 718 C C . GLY A 1 95 ? 4.664 2.438 14.324 1.00 87.75 95 GLY A C 1
ATOM 719 O O . GLY A 1 95 ? 4.305 1.262 14.288 1.00 87.75 95 GLY A O 1
ATOM 720 N N . ARG A 1 96 ? 3.842 3.438 13.988 1.00 85.69 96 ARG A N 1
ATOM 721 C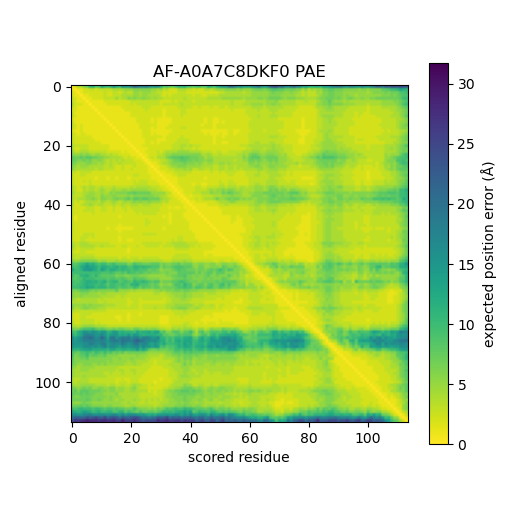 CA . ARG A 1 96 ? 2.438 3.216 13.623 1.00 85.69 96 ARG A CA 1
ATOM 722 C C . ARG A 1 96 ? 2.275 2.466 12.300 1.00 85.69 96 ARG A C 1
ATOM 724 O O . ARG A 1 96 ? 1.437 1.575 12.217 1.00 85.69 96 ARG A O 1
ATOM 731 N N . LEU A 1 97 ? 3.085 2.779 11.290 1.00 87.31 97 LEU A N 1
ATOM 732 C CA . LEU A 1 97 ? 3.107 2.026 10.033 1.00 87.31 97 LEU A CA 1
ATOM 733 C C . LEU A 1 97 ? 3.492 0.569 10.267 1.00 87.31 97 LEU A C 1
ATOM 735 O O . LEU A 1 97 ? 2.826 -0.316 9.741 1.00 87.31 97 LEU A O 1
ATOM 739 N N . LYS A 1 98 ? 4.507 0.312 11.100 1.00 88.31 98 LYS A N 1
ATOM 740 C CA . LYS A 1 98 ? 4.891 -1.051 11.473 1.00 88.31 98 LYS A CA 1
ATOM 741 C C . LYS A 1 98 ? 3.706 -1.791 12.087 1.00 88.31 98 LYS A C 1
ATOM 743 O O . LYS A 1 98 ? 3.367 -2.862 11.603 1.00 88.31 98 LYS A O 1
ATOM 748 N N . THR A 1 99 ? 3.016 -1.182 13.050 1.00 89.88 99 THR A N 1
ATOM 749 C CA . THR A 1 99 ? 1.785 -1.739 13.631 1.00 89.88 99 THR A CA 1
ATOM 750 C C . THR A 1 99 ? 0.731 -2.056 12.565 1.00 89.88 99 THR A C 1
ATOM 752 O O . THR A 1 99 ? 0.252 -3.183 12.517 1.00 89.88 99 THR A O 1
ATOM 755 N N . LEU A 1 100 ? 0.413 -1.121 11.662 1.00 90.00 100 LEU A N 1
ATOM 756 C CA . LEU A 1 100 ? -0.566 -1.342 10.583 1.00 90.00 100 LEU A CA 1
ATOM 757 C C . LEU A 1 100 ? -0.139 -2.434 9.583 1.00 90.00 100 LEU A C 1
ATOM 759 O O . LEU A 1 100 ? -0.979 -3.071 8.939 1.00 90.00 100 LEU A O 1
ATOM 763 N N . VAL A 1 101 ? 1.166 -2.633 9.404 1.00 91.19 101 VAL A N 1
ATOM 764 C CA . VAL A 1 101 ? 1.722 -3.625 8.480 1.00 91.19 101 VAL A CA 1
ATOM 765 C C . VAL A 1 101 ? 1.789 -5.015 9.111 1.00 91.19 101 VAL A C 1
ATOM 767 O O . VAL A 1 101 ? 1.503 -5.979 8.402 1.00 91.19 101 VAL A O 1
ATOM 770 N N . THR A 1 102 ? 2.112 -5.130 10.401 1.00 89.94 102 THR A N 1
ATOM 771 C CA . THR A 1 102 ? 2.418 -6.421 11.042 1.00 89.94 102 THR A CA 1
ATOM 772 C C . THR A 1 102 ? 1.339 -6.929 11.992 1.00 89.94 102 THR A C 1
ATOM 774 O O . THR A 1 102 ? 1.268 -8.129 12.225 1.00 89.94 102 THR A O 1
ATOM 777 N N . GLN A 1 103 ? 0.513 -6.065 12.589 1.00 89.12 103 GLN A N 1
ATOM 778 C CA . GLN A 1 103 ? -0.510 -6.538 13.523 1.00 89.12 103 GLN A CA 1
ATOM 779 C C . GLN A 1 103 ? -1.704 -7.139 12.777 1.00 89.12 103 GLN A C 1
ATOM 781 O O . GLN A 1 103 ? -2.181 -6.599 11.779 1.00 89.12 103 GLN A O 1
ATOM 786 N N . THR A 1 104 ? -2.203 -8.257 13.300 1.00 87.56 104 THR A N 1
ATOM 787 C CA . THR A 1 104 ? -3.398 -8.948 12.793 1.00 87.56 104 THR A CA 1
ATOM 788 C C . THR A 1 104 ? -4.694 -8.262 13.214 1.00 87.56 104 THR A C 1
ATOM 790 O O . THR A 1 104 ? -5.723 -8.446 12.574 1.00 87.56 104 THR A O 1
ATOM 793 N N . HIS A 1 105 ? -4.639 -7.451 14.271 1.00 89.12 105 HIS A N 1
ATOM 794 C CA . HIS A 1 105 ? -5.772 -6.719 14.817 1.00 89.12 105 HIS A CA 1
ATOM 795 C C . HIS A 1 105 ? -5.359 -5.276 15.081 1.00 89.12 105 HIS A C 1
ATOM 797 O O . HIS A 1 105 ? -4.251 -5.018 15.547 1.00 89.12 105 HIS A O 1
ATOM 803 N N . ILE A 1 106 ? -6.267 -4.342 14.816 1.00 89.06 106 ILE A N 1
ATOM 804 C CA . ILE A 1 106 ? -6.103 -2.930 15.157 1.00 89.06 106 ILE A CA 1
ATOM 805 C C . ILE A 1 106 ? -7.330 -2.467 15.932 1.00 89.06 106 ILE A C 1
ATOM 807 O O . ILE A 1 106 ? -8.450 -2.903 15.664 1.00 89.06 106 ILE A O 1
ATOM 811 N N . ARG A 1 107 ? -7.126 -1.577 16.902 1.00 89.62 107 ARG A N 1
ATOM 812 C CA . ARG A 1 107 ? -8.236 -0.914 17.585 1.00 89.62 107 ARG A CA 1
ATOM 813 C C . ARG A 1 107 ? -8.893 0.068 16.621 1.00 89.62 107 ARG A C 1
ATOM 815 O O . ARG A 1 107 ? -8.189 0.882 16.025 1.00 89.62 107 ARG A O 1
ATOM 822 N N . ILE A 1 108 ? -10.216 0.004 16.504 1.00 91.88 108 ILE A N 1
ATOM 823 C CA . ILE A 1 108 ? -11.004 0.971 15.741 1.00 91.88 108 ILE A CA 1
ATOM 824 C C . ILE A 1 108 ? -11.614 2.001 16.694 1.00 91.88 108 ILE A C 1
ATOM 826 O O . ILE A 1 108 ? -12.286 1.631 17.652 1.00 91.88 108 ILE A O 1
ATOM 830 N N . GLU A 1 109 ? -11.376 3.280 16.422 1.00 91.25 109 GLU A N 1
ATOM 831 C CA . GLU A 1 109 ? -11.936 4.424 17.142 1.00 91.25 109 GLU A CA 1
ATOM 832 C C . GLU A 1 109 ? -12.755 5.273 16.146 1.00 91.25 109 GLU A C 1
ATOM 834 O O . GLU A 1 109 ? -12.191 5.992 15.313 1.00 91.25 109 GLU A O 1
ATOM 839 N N . PRO A 1 110 ? -14.094 5.149 16.129 1.00 87.38 110 PRO A N 1
ATOM 840 C CA . PRO A 1 110 ? -14.961 5.998 15.315 1.00 87.38 110 PRO A CA 1
ATOM 841 C C . PRO A 1 110 ? -15.049 7.423 15.882 1.00 87.38 110 PRO A C 1
ATOM 843 O O . PRO A 1 110 ? -14.876 7.660 17.073 1.00 87.38 110 PRO A O 1
ATOM 846 N N . LYS A 1 111 ? -15.316 8.411 15.021 1.00 84.31 111 LYS A N 1
ATOM 847 C CA . LYS A 1 111 ? -15.446 9.809 15.452 1.00 84.31 111 LYS A CA 1
ATOM 848 C C . LYS A 1 111 ? -16.827 10.063 16.055 1.00 84.31 111 LYS A C 1
ATOM 850 O O . LYS A 1 111 ? -17.824 9.832 15.381 1.00 84.31 111 LYS A O 1
ATOM 855 N N . GLY A 1 112 ? -16.864 10.637 17.259 1.00 79.12 112 GLY A N 1
ATOM 856 C CA . GLY A 1 112 ? -18.105 11.110 17.887 1.00 79.12 112 GLY A CA 1
ATOM 857 C C . GLY A 1 112 ? -19.004 10.002 18.435 1.00 79.12 112 GLY A C 1
ATOM 858 O O . GLY A 1 112 ? -20.202 10.223 18.575 1.00 79.12 112 GLY A O 1
ATOM 859 N N . VAL A 1 113 ? -18.435 8.829 18.713 1.00 65.62 113 VAL A N 1
ATOM 860 C CA . VAL A 1 113 ? -19.113 7.718 19.380 1.00 65.62 113 VAL A CA 1
ATOM 861 C C . VAL A 1 113 ? -18.238 7.336 20.571 1.00 65.62 113 VAL A C 1
ATOM 863 O O . VAL A 1 113 ? -17.211 6.689 20.376 1.00 65.62 113 VAL A O 1
ATOM 866 N N . ASP A 1 114 ? -18.629 7.804 21.755 1.00 58.09 114 ASP A N 1
ATOM 867 C CA . ASP A 1 114 ? -18.223 7.254 23.055 1.00 58.09 114 ASP A CA 1
ATOM 868 C C . ASP A 1 114 ? -19.421 6.499 23.647 1.00 58.09 114 ASP A C 1
ATOM 870 O O . ASP A 1 114 ? -20.557 7.022 23.520 1.00 58.09 114 ASP A O 1
#

Secondary structure (DSSP, 8-state):
--STT-HHHHHHHHHHHHHHHH-TT---S--------TTSSHHHHHHHHHHTTGGGEEEE-SHHHHHSS--GGGTT-SEEEESS--GGG-HHHHHHHHHHHH-S------TT--

Solvent-accessible surface area (backbone atoms only — not comparable to full-atom values): 7156 Å² total; per-residue (Å²): 104,90,42,72,80,39,65,66,56,38,52,52,52,51,52,53,52,48,46,49,69,80,36,59,89,61,77,79,61,63,80,88,83,91,82,77,69,88,89,64,48,65,67,60,52,52,48,62,60,32,60,78,48,51,90,21,34,37,81,29,78,46,65,55,61,77,67,39,79,54,35,52,79,57,75,65,45,72,43,76,47,70,48,91,63,72,41,92,83,34,72,69,49,44,52,52,49,48,47,72,39,61,50,94,71,77,90,74,35,56,80,96,68,132